Protein AF-A0A6P0LVW9-F1 (afdb_monomer_lite)

Secondary structure (DSSP, 8-state):
------------TTGGGSS---------GGGS-TTHHHHHHHHHHHHHHHHHHHHHH--

Foldseek 3Di:
DDPDDDDPPCDPPCVVVPDDDDDDDPPPPVVDPPDPVVVVVVVVVVVVVVVVVVVVVVD

pLDDT: mean 72.14, std 10.9, range [55.81, 93.62]

Structure (mmCIF, N/CA/C/O backbone):
data_AF-A0A6P0LVW9-F1
#
_entry.id   AF-A0A6P0LVW9-F1
#
loop_
_atom_site.group_PDB
_atom_site.id
_atom_site.type_symbol
_atom_site.label_atom_id
_atom_site.label_alt_id
_atom_site.label_comp_id
_atom_site.label_asym_id
_atom_site.label_entity_id
_atom_site.label_seq_id
_atom_site.pdbx_PDB_ins_code
_atom_site.Cartn_x
_atom_site.Cartn_y
_atom_site.Cartn_z
_atom_site.occupancy
_atom_site.B_iso_or_equiv
_atom_site.auth_seq_id
_atom_site.auth_comp_id
_atom_site.auth_asym_id
_atom_site.auth_atom_id
_atom_site.pdbx_PDB_model_num
ATOM 1 N N . MET A 1 1 ? 33.908 30.307 -63.895 1.00 55.81 1 MET A N 1
ATOM 2 C CA . MET A 1 1 ? 32.943 30.804 -62.893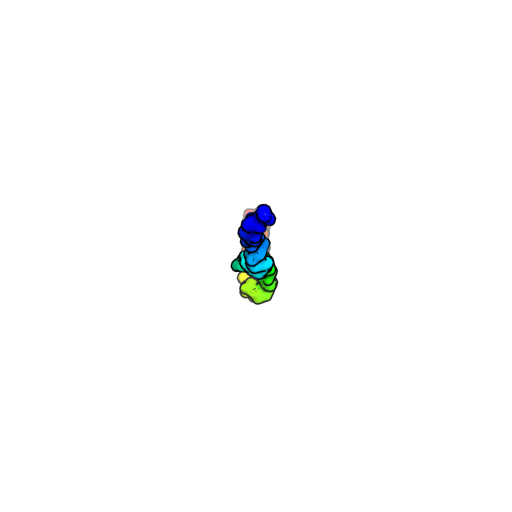 1.00 55.81 1 MET A CA 1
ATOM 3 C C . MET A 1 1 ? 32.583 29.663 -61.969 1.00 55.81 1 MET A C 1
ATOM 5 O O . MET A 1 1 ? 32.238 28.603 -62.476 1.00 55.81 1 MET A O 1
ATOM 9 N N . GLY A 1 2 ? 32.656 29.912 -60.661 1.00 60.28 2 GLY A N 1
ATOM 10 C CA . GLY A 1 2 ? 31.958 29.137 -59.641 1.00 60.28 2 GLY A CA 1
ATOM 11 C C . GLY A 1 2 ? 32.854 28.318 -58.722 1.00 60.28 2 GLY A C 1
ATOM 12 O O . GLY A 1 2 ? 32.779 27.091 -58.762 1.00 60.28 2 GLY A O 1
ATOM 13 N N . GLU A 1 3 ? 33.636 28.956 -57.840 1.00 63.56 3 GLU A N 1
ATOM 14 C CA . GLU A 1 3 ? 33.914 28.303 -56.561 1.00 63.56 3 GLU A CA 1
ATOM 15 C C . GLU A 1 3 ? 32.574 27.984 -55.882 1.00 63.56 3 GLU A C 1
ATOM 17 O O . GLU A 1 3 ? 31.787 28.865 -55.549 1.00 63.56 3 GLU A O 1
ATOM 22 N N . THR A 1 4 ? 32.260 26.698 -55.754 1.00 67.94 4 THR A N 1
ATOM 23 C CA . THR A 1 4 ? 31.099 26.243 -54.989 1.00 67.94 4 THR A CA 1
ATOM 24 C C . THR A 1 4 ? 31.643 25.521 -53.777 1.00 67.94 4 THR A C 1
ATOM 26 O O . THR A 1 4 ? 31.902 24.320 -53.802 1.00 67.94 4 THR A O 1
ATOM 29 N N . THR A 1 5 ? 31.892 26.288 -52.720 1.00 68.00 5 THR A N 1
ATOM 30 C CA . THR A 1 5 ? 32.214 25.746 -51.403 1.00 68.00 5 THR A CA 1
ATOM 31 C C . THR A 1 5 ? 31.017 24.924 -50.935 1.00 68.00 5 THR A C 1
ATOM 33 O O . THR A 1 5 ? 29.942 25.466 -50.681 1.00 68.00 5 THR A O 1
ATOM 36 N N . ALA A 1 6 ? 31.183 23.604 -50.864 1.00 67.38 6 ALA A N 1
ATOM 37 C CA . ALA A 1 6 ? 30.145 22.709 -50.379 1.00 67.38 6 ALA A CA 1
ATOM 38 C C . ALA A 1 6 ? 29.873 23.001 -48.895 1.00 67.38 6 ALA A C 1
ATOM 40 O O . ALA A 1 6 ? 30.717 22.745 -48.036 1.00 67.38 6 ALA A O 1
ATOM 41 N N . VAL A 1 7 ? 28.692 23.539 -48.580 1.00 67.44 7 VAL A N 1
ATOM 42 C CA . VAL A 1 7 ? 28.230 23.650 -47.194 1.00 67.44 7 VAL A CA 1
ATOM 43 C C . VAL A 1 7 ? 27.835 22.252 -46.735 1.00 67.44 7 VAL A C 1
ATOM 45 O O . VAL A 1 7 ? 26.816 21.702 -47.157 1.00 67.44 7 VAL A O 1
ATOM 48 N N . ALA A 1 8 ? 28.664 21.650 -45.885 1.00 67.44 8 ALA A N 1
ATOM 49 C CA . ALA A 1 8 ? 28.366 20.361 -45.282 1.00 67.44 8 ALA A CA 1
ATOM 50 C C . ALA A 1 8 ? 27.208 20.514 -44.280 1.00 67.44 8 ALA A C 1
ATOM 52 O O . ALA A 1 8 ? 27.418 20.723 -43.090 1.00 67.44 8 ALA A O 1
ATOM 53 N N . HIS A 1 9 ? 25.965 20.367 -44.742 1.00 67.50 9 HIS A N 1
ATOM 54 C CA . HIS A 1 9 ? 24.783 20.241 -43.874 1.00 67.50 9 HIS A CA 1
ATOM 55 C C . HIS A 1 9 ? 24.628 18.824 -43.283 1.00 67.50 9 HIS A C 1
ATOM 57 O O . HIS A 1 9 ? 23.523 18.370 -42.994 1.00 67.50 9 HIS A O 1
ATOM 63 N N . GLY A 1 10 ? 25.736 18.103 -43.111 1.00 63.16 10 GLY A N 1
ATOM 64 C CA . GLY A 1 10 ? 25.769 16.708 -42.684 1.00 63.16 10 GLY A CA 1
ATOM 65 C C . GLY A 1 10 ? 26.119 16.556 -41.211 1.00 63.16 10 GLY A C 1
ATOM 66 O O . GLY A 1 10 ? 27.102 15.900 -40.887 1.00 63.16 10 GLY A O 1
ATOM 67 N N . GLY A 1 11 ? 25.342 17.169 -40.316 1.00 68.56 11 GLY A N 1
ATOM 68 C CA . GLY A 1 11 ? 25.379 16.775 -38.908 1.00 68.56 11 GLY A CA 1
ATOM 69 C C . GLY A 1 11 ? 24.886 15.334 -38.779 1.00 68.56 11 GLY A C 1
ATOM 70 O O . GLY A 1 11 ? 23.903 14.960 -39.423 1.00 68.56 11 GLY A O 1
ATOM 71 N N . ASN A 1 12 ? 25.568 14.518 -37.979 1.00 66.56 12 ASN A N 1
ATOM 72 C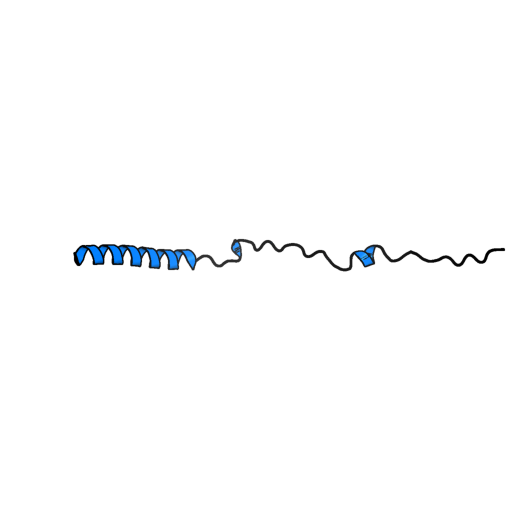 CA . ASN A 1 12 ? 25.201 13.124 -37.793 1.00 66.56 12 ASN A CA 1
ATOM 73 C C . ASN A 1 12 ? 23.732 13.023 -37.298 1.00 66.56 12 ASN A C 1
ATOM 75 O O . ASN A 1 12 ? 23.405 13.595 -36.258 1.00 66.56 12 ASN A O 1
ATOM 79 N N . PRO A 1 13 ? 22.820 12.294 -37.973 1.00 63.56 13 PRO A N 1
ATOM 80 C CA . PRO A 1 13 ? 21.468 12.057 -37.459 1.00 63.56 13 PRO A CA 1
ATOM 81 C C . PRO A 1 13 ? 21.454 11.415 -36.063 1.00 63.56 13 PRO A C 1
ATOM 83 O O . PRO A 1 13 ? 20.509 11.621 -35.302 1.00 63.56 13 PRO A O 1
ATOM 86 N N . GLN A 1 14 ? 22.509 10.672 -35.710 1.00 63.22 14 GLN A N 1
ATOM 87 C CA . GLN A 1 14 ? 22.705 10.111 -34.375 1.00 63.22 14 GLN A CA 1
ATOM 88 C C . GLN A 1 14 ? 23.005 11.176 -33.306 1.00 63.22 14 GLN A C 1
ATOM 90 O O . GLN A 1 14 ? 22.729 10.933 -32.135 1.00 63.22 14 GLN A O 1
ATOM 95 N N . ASP A 1 15 ? 23.467 12.372 -33.681 1.00 60.44 15 ASP A N 1
ATOM 96 C CA . ASP A 1 15 ? 23.695 13.484 -32.745 1.00 60.44 15 ASP A CA 1
ATOM 97 C C . ASP A 1 15 ? 22.367 14.064 -32.221 1.00 60.44 15 ASP A C 1
ATOM 99 O O . ASP A 1 15 ? 22.251 14.489 -31.074 1.00 60.44 15 ASP A O 1
ATOM 103 N N . ARG A 1 16 ? 21.287 13.973 -33.016 1.00 57.19 16 ARG A N 1
ATOM 104 C CA . ARG A 1 16 ? 19.927 14.280 -32.533 1.00 57.19 16 ARG A CA 1
ATOM 105 C C . ARG A 1 16 ? 19.363 13.230 -31.572 1.00 57.19 16 ARG A C 1
ATOM 107 O O . ARG A 1 16 ? 18.344 13.492 -30.936 1.00 57.19 16 ARG A O 1
ATOM 114 N N . ALA A 1 17 ? 19.996 12.062 -31.461 1.00 60.03 17 ALA A N 1
ATOM 115 C CA . ALA A 1 17 ? 19.577 10.969 -30.585 1.00 60.03 17 ALA A CA 1
ATOM 116 C C . ALA A 1 17 ? 20.401 10.882 -29.285 1.00 60.03 17 ALA A C 1
ATOM 118 O O 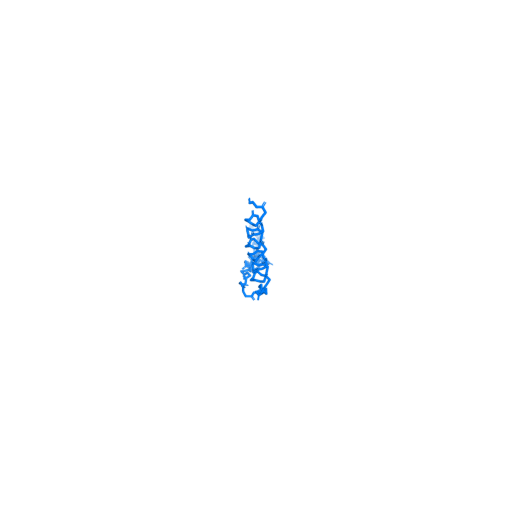. ALA A 1 17 ? 20.237 9.926 -28.528 1.00 60.03 17 ALA A O 1
ATOM 119 N N . ALA A 1 18 ? 21.249 11.877 -28.990 1.00 59.75 18 ALA A N 1
ATOM 120 C CA . ALA A 1 18 ? 22.127 11.880 -27.816 1.00 59.75 18 ALA A CA 1
ATOM 121 C C . ALA A 1 18 ? 21.394 11.983 -26.462 1.00 59.75 18 ALA A C 1
ATOM 123 O O . ALA A 1 18 ? 22.010 11.816 -25.412 1.00 59.75 18 ALA A O 1
ATOM 124 N N . SER A 1 19 ? 20.079 12.217 -26.455 1.00 61.75 19 SER A N 1
ATOM 125 C CA . SER A 1 19 ? 19.268 12.114 -25.243 1.00 61.75 19 SER A CA 1
ATOM 126 C C . SER A 1 19 ? 18.250 10.984 -25.403 1.00 61.75 19 SER A C 1
ATOM 128 O O . SER A 1 19 ? 17.271 11.138 -26.143 1.00 61.75 19 SER A O 1
ATOM 130 N N . PRO A 1 20 ? 18.449 9.830 -24.737 1.00 69.81 20 PRO A N 1
ATOM 131 C CA . PRO A 1 20 ? 17.401 8.831 -24.619 1.00 69.81 20 PRO A CA 1
ATOM 132 C C . PRO A 1 20 ? 16.160 9.515 -24.038 1.00 69.81 20 PRO A C 1
ATOM 134 O O . PRO A 1 20 ? 16.223 10.075 -22.944 1.00 69.81 20 PRO A O 1
ATOM 137 N N . ARG A 1 21 ? 15.022 9.484 -24.749 1.00 66.38 21 ARG A N 1
ATOM 138 C CA . ARG A 1 21 ? 13.750 9.923 -24.153 1.00 66.38 21 ARG A CA 1
ATOM 139 C C . ARG A 1 21 ? 13.565 9.153 -22.840 1.00 66.38 21 ARG A C 1
ATOM 141 O O . ARG A 1 21 ? 13.698 7.924 -22.872 1.00 66.38 21 ARG A O 1
ATOM 148 N N . PRO A 1 22 ? 13.275 9.822 -21.711 1.00 70.31 22 PRO A N 1
ATOM 149 C CA . PRO A 1 22 ? 13.088 9.132 -20.445 1.00 70.31 22 PRO A CA 1
ATOM 150 C C . PRO A 1 22 ? 11.974 8.098 -20.619 1.00 70.31 22 PRO A C 1
ATOM 152 O O . PRO A 1 22 ? 10.831 8.433 -20.932 1.00 70.31 22 PRO A O 1
ATOM 155 N N . ARG A 1 23 ? 12.325 6.817 -20.488 1.00 73.00 23 ARG A N 1
ATOM 156 C CA . ARG A 1 23 ? 11.344 5.733 -20.467 1.00 73.00 23 ARG A CA 1
ATOM 157 C C . ARG A 1 23 ? 10.690 5.772 -19.092 1.00 73.00 23 ARG A C 1
ATOM 159 O O . ARG A 1 23 ? 11.393 5.739 -18.087 1.00 73.00 23 ARG A O 1
ATOM 166 N N . CYS A 1 24 ? 9.365 5.883 -19.052 1.00 71.62 24 CYS A N 1
ATOM 167 C CA . CYS A 1 24 ? 8.608 5.807 -17.808 1.00 71.62 24 CYS A CA 1
ATOM 168 C C . CYS A 1 24 ? 8.945 4.480 -17.107 1.00 71.62 24 CYS A C 1
ATOM 170 O O . CYS A 1 24 ? 8.701 3.407 -17.660 1.00 71.62 24 CYS A O 1
ATOM 172 N N . ILE A 1 25 ? 9.551 4.553 -15.921 1.00 72.00 25 ILE A N 1
ATOM 173 C CA . ILE A 1 25 ? 9.746 3.391 -15.057 1.00 72.00 25 ILE A CA 1
ATOM 174 C C . ILE A 1 25 ? 8.391 3.145 -14.404 1.00 72.00 25 ILE A C 1
ATOM 176 O O . ILE A 1 25 ? 8.035 3.811 -13.435 1.00 72.00 25 ILE A O 1
ATOM 180 N N . ALA A 1 26 ? 7.610 2.218 -14.958 1.00 69.25 26 ALA A N 1
ATOM 181 C CA . ALA A 1 26 ? 6.469 1.678 -14.239 1.00 69.25 26 ALA A CA 1
ATOM 182 C C . ALA A 1 26 ? 7.028 0.955 -13.009 1.00 69.25 26 ALA A C 1
ATOM 184 O O . ALA A 1 26 ? 7.633 -0.109 -13.135 1.00 69.25 26 ALA A O 1
ATOM 185 N N . THR A 1 27 ? 6.901 1.564 -11.829 1.00 70.44 27 THR A N 1
ATOM 186 C CA . THR A 1 27 ? 7.244 0.905 -10.569 1.00 70.44 27 THR A CA 1
ATOM 187 C C . THR A 1 27 ? 6.365 -0.335 -10.457 1.00 70.44 27 THR A C 1
ATOM 189 O O . THR A 1 27 ? 5.140 -0.187 -10.389 1.00 70.44 27 THR A O 1
ATOM 192 N N . PRO A 1 28 ? 6.931 -1.551 -10.481 1.00 70.00 28 PRO A N 1
ATOM 193 C CA . PRO A 1 28 ? 6.110 -2.732 -10.338 1.00 70.00 28 PRO A CA 1
ATOM 194 C C . PRO A 1 28 ? 5.521 -2.706 -8.925 1.00 70.00 28 PRO A C 1
ATOM 196 O O . PRO A 1 28 ? 6.234 -2.440 -7.957 1.00 70.00 28 PRO A O 1
ATOM 199 N N . TYR A 1 29 ? 4.219 -2.975 -8.797 1.00 60.06 29 TYR A N 1
ATOM 200 C CA . TYR A 1 29 ? 3.528 -3.057 -7.501 1.00 60.06 29 TYR A CA 1
ATOM 201 C C . TYR A 1 29 ? 4.195 -4.045 -6.521 1.00 60.06 29 TYR A C 1
ATOM 203 O O . TYR A 1 29 ? 3.926 -4.005 -5.329 1.00 60.06 29 TYR A O 1
ATOM 211 N N . SER A 1 30 ? 5.106 -4.895 -7.006 1.00 61.97 30 SER A N 1
ATOM 212 C CA . SER A 1 30 ? 5.943 -5.800 -6.219 1.00 61.97 30 SER A CA 1
ATOM 213 C C . SER A 1 30 ? 7.127 -5.144 -5.492 1.00 61.97 30 SER A C 1
ATOM 215 O O . SER A 1 30 ? 7.748 -5.810 -4.669 1.00 61.97 30 SER A O 1
ATOM 217 N N . LEU A 1 31 ? 7.473 -3.880 -5.777 1.00 60.03 31 LEU A N 1
ATOM 218 C CA . LEU A 1 31 ? 8.564 -3.163 -5.093 1.00 60.03 31 LEU A CA 1
ATOM 219 C C . LEU A 1 31 ? 8.108 -2.483 -3.791 1.00 60.03 31 LEU A C 1
ATOM 221 O O . LEU A 1 31 ? 8.937 -2.017 -3.010 1.00 60.03 31 LEU A O 1
ATOM 225 N N . PHE A 1 32 ? 6.797 -2.430 -3.543 1.00 59.81 32 PHE A N 1
ATOM 226 C CA . PHE A 1 32 ? 6.270 -2.045 -2.241 1.00 59.81 32 PHE A CA 1
ATOM 227 C C . PHE A 1 32 ? 6.276 -3.268 -1.315 1.00 59.81 32 PHE A C 1
ATOM 229 O O . PHE A 1 32 ? 5.664 -4.282 -1.653 1.00 59.81 32 PHE A O 1
ATOM 236 N N . PRO A 1 33 ? 6.934 -3.205 -0.142 1.00 62.78 33 PRO A N 1
ATOM 237 C CA . PRO A 1 33 ? 6.813 -4.254 0.856 1.00 62.78 33 PRO A CA 1
ATOM 238 C C . PRO A 1 33 ? 5.388 -4.236 1.429 1.00 62.78 33 PRO A C 1
ATOM 240 O O . PRO A 1 33 ? 5.070 -3.471 2.338 1.00 62.78 33 PRO A O 1
ATOM 243 N N . GLU A 1 34 ? 4.517 -5.082 0.885 1.00 65.94 34 GLU A N 1
ATOM 244 C CA . GLU A 1 34 ? 3.262 -5.506 1.514 1.00 65.94 34 GLU A CA 1
ATOM 245 C C . GLU A 1 34 ? 3.605 -6.257 2.814 1.00 65.94 34 GLU A C 1
ATOM 247 O O . GLU A 1 34 ? 3.992 -7.428 2.773 1.00 65.94 34 GLU A O 1
ATOM 252 N N . PRO A 1 35 ? 3.608 -5.569 3.976 1.00 66.12 35 PRO A N 1
ATOM 253 C CA . PRO A 1 35 ? 2.615 -5.926 4.996 1.00 66.12 35 PRO A CA 1
ATOM 254 C C . PRO A 1 35 ? 2.152 -4.766 5.907 1.00 66.12 35 PRO A C 1
ATOM 256 O O . PRO A 1 35 ? 1.394 -5.002 6.853 1.00 66.12 35 PRO A O 1
ATOM 259 N N . LEU A 1 36 ? 2.575 -3.516 5.672 1.00 62.00 36 LEU A N 1
ATOM 260 C CA . LEU A 1 36 ? 2.198 -2.402 6.560 1.00 62.00 36 LEU A CA 1
ATOM 261 C C . LEU A 1 36 ? 0.697 -2.091 6.500 1.00 62.00 36 LEU A C 1
ATOM 263 O O . LEU A 1 36 ? 0.076 -1.842 7.534 1.00 62.00 36 LEU A O 1
ATOM 267 N N . PHE A 1 37 ? 0.101 -2.165 5.309 1.00 66.06 37 PHE A N 1
ATOM 268 C CA . PHE A 1 37 ? -1.323 -1.891 5.123 1.00 66.06 37 PHE A CA 1
ATOM 269 C C . PHE A 1 37 ? -2.219 -2.888 5.879 1.00 66.06 37 PHE A C 1
ATOM 271 O O . PHE A 1 37 ? -3.059 -2.440 6.662 1.00 66.06 37 PHE A O 1
ATOM 278 N N . PRO A 1 38 ? -2.027 -4.218 5.757 1.00 73.31 38 PRO A N 1
ATOM 279 C CA . PRO A 1 38 ? -2.834 -5.193 6.491 1.00 73.31 38 PRO A CA 1
ATOM 280 C C . PRO A 1 38 ? -2.739 -5.079 8.020 1.00 73.31 38 PRO A C 1
ATOM 282 O O . PRO A 1 38 ? -3.746 -5.247 8.711 1.00 73.31 38 PRO A O 1
ATOM 285 N N . LEU A 1 39 ? -1.550 -4.805 8.571 1.00 74.44 39 LEU A N 1
ATOM 286 C CA . LEU A 1 39 ? -1.348 -4.719 10.025 1.00 74.44 39 LEU A CA 1
ATOM 287 C C . LEU A 1 39 ? -1.937 -3.434 10.618 1.00 74.44 39 LEU A C 1
ATOM 289 O O . LEU A 1 39 ? -2.602 -3.477 11.660 1.00 74.44 39 LEU A O 1
ATOM 293 N N . LEU A 1 40 ? -1.752 -2.304 9.932 1.00 79.56 40 LEU A N 1
ATOM 294 C CA . LEU A 1 40 ? -2.367 -1.039 10.319 1.00 79.56 40 LEU A CA 1
ATOM 295 C C . LEU A 1 40 ? -3.893 -1.121 10.213 1.00 79.56 40 LEU A C 1
ATOM 297 O O . LEU A 1 40 ? -4.598 -0.758 11.154 1.00 79.56 40 LEU A O 1
ATOM 301 N N . TYR A 1 41 ? -4.405 -1.679 9.114 1.00 83.38 41 TYR A N 1
ATOM 302 C CA . TYR A 1 41 ? -5.837 -1.859 8.896 1.00 83.38 41 TYR A CA 1
ATOM 303 C C . TYR A 1 41 ? -6.481 -2.713 9.998 1.00 83.38 41 TYR A C 1
ATOM 305 O O . TYR A 1 41 ? -7.475 -2.299 10.594 1.00 83.38 41 TYR A O 1
ATOM 313 N N . LYS A 1 42 ? -5.873 -3.850 10.369 1.00 84.50 42 LYS A N 1
ATOM 314 C CA . LYS A 1 42 ? -6.350 -4.686 11.489 1.00 84.50 42 LYS A CA 1
ATOM 315 C C . LYS A 1 42 ? -6.403 -3.921 12.813 1.00 84.50 42 LYS A C 1
ATOM 317 O O . LYS A 1 42 ? -7.366 -4.066 13.566 1.00 84.50 42 LYS A O 1
ATOM 322 N N . SER A 1 43 ? -5.385 -3.108 13.088 1.00 85.75 43 SER A N 1
ATOM 323 C CA . SER A 1 43 ? -5.290 -2.332 14.329 1.00 85.75 43 SER A CA 1
ATOM 324 C C . SER A 1 43 ? -6.376 -1.254 14.405 1.00 85.75 43 SER A C 1
ATOM 326 O O . SER A 1 43 ? -7.044 -1.124 15.432 1.00 85.75 43 SER A O 1
ATOM 328 N N . ILE A 1 44 ? -6.618 -0.545 13.298 1.00 91.50 44 ILE A N 1
ATOM 329 C CA . ILE A 1 44 ? -7.659 0.486 13.192 1.00 91.50 44 ILE A CA 1
ATOM 330 C C . ILE A 1 44 ? -9.057 -0.124 13.342 1.00 91.50 44 ILE A C 1
ATOM 332 O O . ILE A 1 44 ? -9.862 0.380 14.125 1.00 91.50 44 ILE A O 1
ATOM 336 N N . ILE A 1 45 ? -9.347 -1.228 12.645 1.00 92.75 45 ILE A N 1
ATOM 337 C CA . ILE A 1 45 ? -10.657 -1.892 12.729 1.00 92.75 45 ILE A CA 1
ATOM 338 C C . ILE A 1 45 ? -10.924 -2.391 14.153 1.00 92.75 45 ILE A C 1
ATOM 340 O O . ILE A 1 45 ? -12.012 -2.172 14.685 1.00 92.75 45 ILE A O 1
ATOM 344 N N . LYS A 1 46 ? -9.928 -2.993 14.815 1.00 92.44 46 LYS A N 1
ATOM 345 C CA . LYS A 1 46 ? -10.069 -3.451 16.204 1.00 92.44 46 LYS A CA 1
ATOM 346 C C . LYS A 1 46 ? -10.337 -2.293 17.169 1.00 92.44 46 LYS A C 1
ATOM 348 O O . LYS A 1 46 ? -11.218 -2.409 18.018 1.00 92.44 46 LYS A O 1
ATOM 353 N N . ALA A 1 47 ? -9.624 -1.175 17.020 1.00 92.25 47 ALA A N 1
ATOM 354 C CA . ALA A 1 47 ? -9.850 0.023 17.827 1.00 92.25 47 ALA A CA 1
ATOM 355 C C . ALA A 1 47 ? -11.250 0.620 17.597 1.00 92.25 47 ALA A C 1
ATOM 357 O O . ALA A 1 47 ? -11.911 1.027 18.552 1.00 92.25 47 ALA A O 1
ATOM 358 N N . TRP A 1 48 ? -11.730 0.626 16.350 1.00 93.62 48 TRP A N 1
ATOM 359 C CA . TRP A 1 48 ? -13.072 1.100 16.011 1.00 93.62 48 TRP A CA 1
ATOM 360 C C . TRP A 1 48 ? -14.171 0.233 16.637 1.00 93.62 48 TRP A C 1
ATOM 362 O O . TRP A 1 48 ? -15.092 0.773 17.254 1.00 93.62 48 TRP A O 1
ATOM 372 N N . ILE A 1 49 ? -14.051 -1.096 16.541 1.00 93.06 49 ILE A N 1
ATOM 373 C CA . ILE A 1 49 ? -14.992 -2.035 17.173 1.00 93.06 49 ILE A CA 1
ATOM 374 C C . ILE A 1 49 ? -14.988 -1.831 18.689 1.00 93.06 49 ILE A C 1
ATOM 376 O O . ILE A 1 49 ? -16.041 -1.574 19.266 1.00 93.06 49 ILE A O 1
ATOM 380 N N . TYR A 1 50 ? -13.815 -1.843 19.327 1.00 90.06 50 TYR A N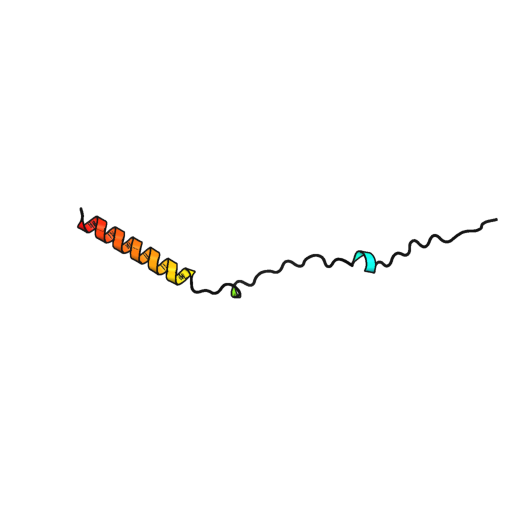 1
ATOM 381 C CA . TYR A 1 50 ? -13.710 -1.633 20.773 1.00 90.06 50 TYR A CA 1
ATOM 382 C C . TYR A 1 50 ? -14.323 -0.293 21.213 1.00 90.06 50 TYR A C 1
ATOM 384 O O . TYR A 1 50 ? -15.065 -0.231 22.191 1.00 90.06 50 TYR A O 1
ATOM 392 N N . GLY A 1 51 ? -14.074 0.784 20.463 1.00 90.31 51 GLY A N 1
ATOM 393 C CA . GLY A 1 51 ? -14.668 2.092 20.734 1.00 90.31 51 GLY A CA 1
ATOM 394 C C . GLY A 1 51 ? -16.197 2.081 20.647 1.00 90.31 51 GLY A C 1
ATOM 395 O O . GLY A 1 51 ? -16.86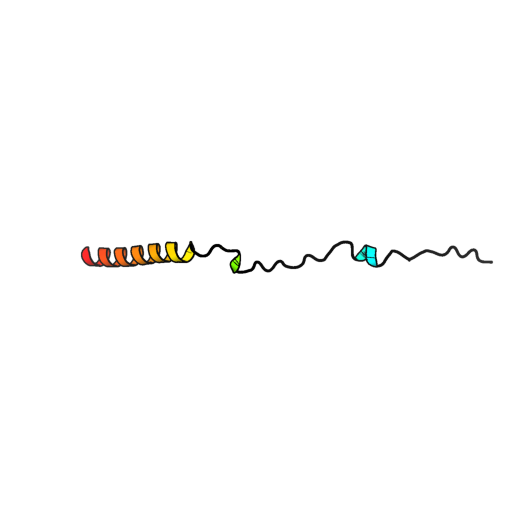5 2.681 21.490 1.00 90.31 51 GLY A O 1
ATOM 396 N N . LYS A 1 52 ? -16.766 1.371 19.664 1.00 87.25 52 LYS A N 1
ATOM 397 C CA . LYS A 1 52 ? -18.219 1.170 19.543 1.00 87.25 52 LYS A CA 1
ATOM 398 C C . LYS A 1 52 ? -18.787 0.392 20.726 1.00 87.25 52 LYS A C 1
ATOM 400 O O . LYS A 1 52 ? -19.831 0.773 21.249 1.00 87.25 52 LYS A O 1
ATOM 405 N N . GLU A 1 53 ? -18.111 -0.670 21.151 1.00 88.19 53 GLU A N 1
ATOM 406 C CA . GLU A 1 53 ? -18.542 -1.468 22.298 1.00 88.19 53 GLU A CA 1
ATOM 407 C C . GLU A 1 53 ? -18.492 -0.663 23.591 1.00 88.19 53 GLU A C 1
ATOM 409 O O . GLU A 1 53 ? -19.469 -0.660 24.332 1.00 88.19 53 GLU A O 1
ATOM 414 N N . LYS A 1 54 ? -17.414 0.085 23.831 1.00 84.94 54 LYS A N 1
ATOM 415 C CA . LYS A 1 54 ? -17.291 0.949 25.008 1.00 84.94 54 LYS A CA 1
ATOM 416 C C . LYS A 1 54 ? -18.422 1.978 25.086 1.00 84.94 54 LYS A C 1
ATOM 418 O O . LYS A 1 54 ? -19.116 2.033 26.091 1.00 84.94 54 LYS A O 1
ATOM 423 N N . LYS A 1 55 ? -18.709 2.685 23.985 1.00 75.88 55 LYS A N 1
ATOM 424 C CA . LYS A 1 55 ? -19.819 3.656 23.923 1.00 75.88 55 LYS A CA 1
ATOM 425 C C . LYS A 1 55 ? -21.200 3.059 24.206 1.00 75.88 55 LYS A C 1
ATOM 427 O O . LYS A 1 55 ? -22.090 3.798 24.598 1.00 75.88 55 LYS A O 1
ATOM 432 N N . ARG A 1 56 ? -21.389 1.759 23.968 1.00 77.19 56 ARG A N 1
ATOM 433 C CA . ARG A 1 56 ? -22.630 1.040 24.286 1.00 77.19 56 ARG A CA 1
ATOM 434 C C . ARG A 1 56 ? -22.706 0.608 25.753 1.00 77.19 56 ARG A C 1
ATOM 436 O O . ARG A 1 56 ? -23.806 0.432 26.241 1.00 77.19 56 ARG A O 1
ATOM 443 N N . ASN A 1 57 ? -21.574 0.403 26.425 1.00 73.00 57 ASN A N 1
ATOM 444 C CA . ASN A 1 57 ? -21.551 0.043 27.847 1.00 73.00 57 ASN A CA 1
ATOM 445 C C . ASN A 1 57 ? -21.639 1.273 28.768 1.00 73.00 57 ASN A C 1
ATOM 447 O O . ASN A 1 57 ? -22.026 1.134 29.921 1.00 73.00 57 ASN A O 1
ATOM 451 N N . ASP A 1 58 ? -21.278 2.456 28.260 1.00 78.62 58 ASP A N 1
ATOM 452 C CA . ASP A 1 58 ? -21.348 3.731 28.989 1.00 78.62 58 ASP A CA 1
ATOM 453 C C . ASP A 1 58 ? -22.706 4.463 28.819 1.00 78.62 58 ASP A C 1
ATOM 455 O O . ASP A 1 58 ? -22.860 5.576 29.326 1.00 78.62 58 ASP A O 1
ATOM 459 N N .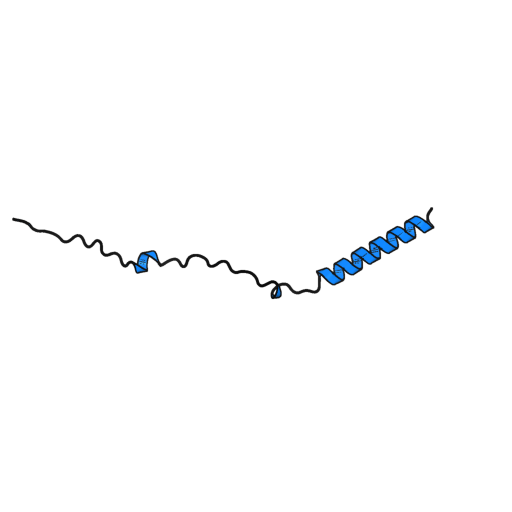 ALA A 1 59 ? -23.661 3.885 28.075 1.00 67.19 59 ALA A N 1
ATOM 460 C CA . ALA A 1 59 ? -25.000 4.428 27.806 1.00 67.19 59 ALA A CA 1
ATOM 461 C C . ALA A 1 59 ? -26.077 3.582 28.490 1.00 67.19 59 ALA A C 1
ATOM 463 O O . ALA A 1 59 ? -27.038 4.187 29.016 1.00 67.19 59 ALA A O 1
#

Radius of gyration: 33.5 Å; chains: 1; bounding box: 59×37×92 Å

Sequence (59 aa):
MGETTAVAHGGNPQDRAASPRPRCIATPYSLFPEPLFPLLYKSIIKAWIYGKEKKRNDA